Protein AF-M0GJI8-F1 (afdb_monomer_lite)

Foldseek 3Di:
DPVVVVVVLVVQLVVQLVVLVVLLVCLVVDVDVVSVVSNVCLVVVVVVVCVVVNHCPPNVVVVSSVSSSVLSSLLSVLLVVLQVLQPDDPQDPVLSVQLSVLQSQLVVLQVVLVVCVVVVPDNVSNCVSPVSSVVSNVVSCVSSNSDDPPPDPDD

Secondary structure (DSSP, 8-state):
--HHHHHHHHHHHHHHHHHHHHHHHHHHH---HHHHHHHHHHHHHHHHHHHHH---GGGHHHHHHHHHHHHHHHHHHHHHHHHHH-SSTT--HHHHHHHHHHHHHHHHHHHHHHHHHHTTS-HHHHHHHHHHHHHHHHHHHHHTTSS--------

pLDDT: mean 80.89, std 9.19, range [48.53, 91.94]

Radius of gyration: 18.05 Å; chains: 1; bounding box: 37×43×54 Å

Structure (mmCIF, N/CA/C/O backbone):
data_AF-M0GJI8-F1
#
_entry.id   AF-M0GJI8-F1
#
loop_
_atom_site.group_PDB
_atom_site.id
_atom_site.type_symbol
_atom_site.label_atom_id
_atom_site.label_alt_id
_atom_site.label_comp_id
_atom_site.label_asym_id
_atom_site.label_entity_id
_atom_site.label_seq_id
_atom_site.pdbx_PDB_ins_code
_atom_site.Cartn_x
_atom_site.Cartn_y
_atom_site.Cartn_z
_atom_site.occupancy
_atom_site.B_iso_or_equiv
_atom_site.auth_seq_id
_atom_site.auth_comp_id
_atom_site.auth_asym_id
_atom_site.auth_atom_id
_atom_site.pdbx_PDB_model_num
ATOM 1 N N . MET A 1 1 ? 7.573 -19.663 18.683 1.00 48.53 1 MET A N 1
ATOM 2 C CA . MET A 1 1 ? 6.641 -18.960 17.767 1.00 48.53 1 MET A CA 1
ATOM 3 C C . MET A 1 1 ? 5.270 -19.612 17.871 1.00 48.53 1 MET A C 1
ATOM 5 O O . MET A 1 1 ? 5.170 -20.818 17.696 1.00 48.53 1 MET A O 1
ATOM 9 N N . ASN A 1 2 ? 4.233 -18.849 18.224 1.00 52.41 2 ASN A N 1
ATOM 10 C CA . ASN A 1 2 ? 2.888 -19.381 18.457 1.00 52.41 2 ASN A CA 1
ATOM 11 C C . ASN A 1 2 ? 2.222 -19.692 17.099 1.00 52.41 2 ASN A C 1
ATOM 13 O O . ASN A 1 2 ? 1.948 -18.754 16.345 1.00 52.41 2 ASN A O 1
ATOM 17 N N . ARG A 1 3 ? 2.019 -20.976 16.749 1.00 61.38 3 ARG A N 1
ATOM 18 C CA . ARG A 1 3 ? 1.533 -21.428 15.417 1.00 61.38 3 ARG A CA 1
ATOM 19 C C . ARG A 1 3 ? 0.268 -20.693 14.961 1.00 61.38 3 ARG A C 1
ATOM 21 O O . ARG A 1 3 ? 0.151 -20.331 13.795 1.00 61.38 3 ARG A O 1
ATOM 28 N N . THR A 1 4 ? -0.629 -20.394 15.894 1.00 67.94 4 THR A N 1
ATOM 29 C CA . THR A 1 4 ? -1.883 -19.659 15.668 1.00 67.94 4 THR A CA 1
ATOM 30 C C . THR A 1 4 ? -1.668 -18.259 15.086 1.00 67.94 4 THR A C 1
ATOM 32 O O . THR A 1 4 ? -2.389 -17.845 14.183 1.00 67.94 4 THR A O 1
ATOM 35 N N . SER A 1 5 ? -0.625 -17.557 15.533 1.00 70.19 5 SER A N 1
ATOM 36 C CA . SER A 1 5 ? -0.281 -16.208 15.062 1.00 70.19 5 SER A CA 1
ATOM 37 C C . SER A 1 5 ? 0.405 -16.182 13.691 1.00 70.19 5 SER A C 1
ATOM 39 O O . SER A 1 5 ? 0.452 -15.135 13.043 1.00 70.19 5 SER A O 1
ATOM 41 N N . GLY A 1 6 ? 0.974 -17.316 13.268 1.00 71.62 6 GLY A N 1
ATOM 42 C CA . GLY A 1 6 ? 1.545 -17.485 11.932 1.00 71.62 6 GLY A CA 1
ATOM 43 C C . GLY A 1 6 ? 0.451 -17.732 10.898 1.00 71.62 6 GLY A C 1
ATOM 44 O O . GLY A 1 6 ? 0.432 -17.087 9.855 1.00 71.62 6 GLY A O 1
ATOM 45 N N . VAL A 1 7 ? -0.518 -18.590 11.233 1.00 78.31 7 VAL A N 1
ATOM 46 C CA . VAL A 1 7 ? -1.667 -18.896 10.365 1.00 78.31 7 VAL A CA 1
ATOM 47 C C . VAL A 1 7 ? -2.524 -17.653 10.108 1.00 78.31 7 VAL A C 1
ATOM 49 O O . VAL A 1 7 ? -2.914 -17.409 8.969 1.00 78.31 7 VAL A O 1
ATOM 52 N N . SER A 1 8 ? -2.770 -16.823 11.129 1.00 83.44 8 SER A N 1
ATOM 53 C CA . SER A 1 8 ? -3.526 -15.575 10.947 1.00 83.44 8 SER A CA 1
ATOM 54 C C . SER A 1 8 ? -2.809 -14.587 10.023 1.00 83.44 8 SER A C 1
ATOM 56 O O . SER A 1 8 ? -3.445 -13.957 9.190 1.00 83.44 8 SER A O 1
ATOM 58 N N . PHE A 1 9 ? -1.480 -14.487 10.126 1.00 86.38 9 PHE A N 1
ATOM 59 C CA . PHE A 1 9 ? -0.689 -13.604 9.272 1.00 86.38 9 PHE A CA 1
ATOM 60 C C . PHE A 1 9 ? -0.683 -14.063 7.813 1.00 86.38 9 PHE A C 1
ATOM 62 O O . PHE A 1 9 ? -0.904 -13.252 6.920 1.00 86.38 9 PHE A O 1
ATOM 69 N N . ALA A 1 10 ? -0.472 -15.361 7.574 1.00 87.31 10 ALA A N 1
ATOM 70 C CA . ALA A 1 10 ? -0.510 -15.926 6.228 1.00 87.31 10 ALA A CA 1
ATOM 71 C C . ALA A 1 10 ? -1.882 -15.714 5.571 1.00 87.31 10 ALA A C 1
ATOM 73 O O . ALA A 1 10 ? -1.955 -15.343 4.402 1.00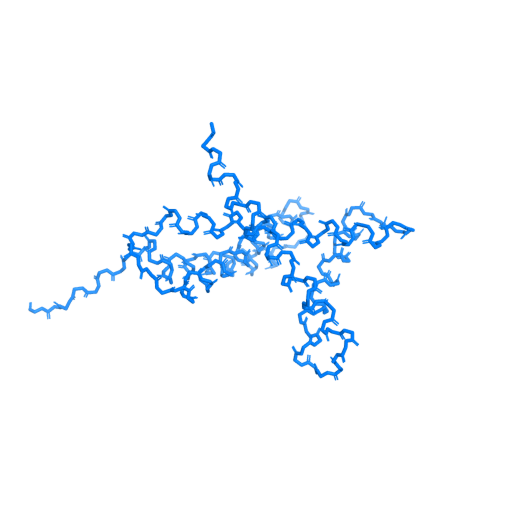 87.31 10 ALA A O 1
ATOM 74 N N . ARG A 1 11 ? -2.967 -15.879 6.340 1.00 88.56 11 ARG A N 1
ATOM 75 C CA . ARG A 1 11 ? -4.328 -15.578 5.886 1.00 88.56 11 ARG A CA 1
ATOM 76 C C . ARG A 1 11 ? -4.490 -14.104 5.516 1.00 88.56 11 ARG A C 1
ATOM 78 O O . ARG A 1 11 ? -4.992 -13.821 4.436 1.00 88.56 11 ARG A O 1
ATOM 85 N N . ASP A 1 12 ? -4.081 -13.184 6.385 1.00 86.62 12 ASP A N 1
ATOM 86 C CA . ASP A 1 12 ? -4.225 -11.745 6.140 1.00 86.62 12 ASP A CA 1
ATOM 87 C C . ASP A 1 12 ? -3.418 -11.305 4.907 1.00 86.62 12 ASP A C 1
ATOM 89 O O . ASP A 1 12 ? -3.921 -10.541 4.085 1.00 86.62 12 ASP A O 1
ATOM 93 N N . ALA A 1 13 ? -2.205 -11.843 4.731 1.00 88.88 13 ALA A N 1
ATOM 94 C CA . ALA A 1 13 ? -1.382 -11.598 3.549 1.00 88.88 13 ALA A CA 1
ATOM 95 C C . ALA A 1 13 ? -2.041 -12.144 2.276 1.00 88.88 13 ALA A C 1
ATOM 97 O O . ALA A 1 13 ? -2.146 -11.421 1.291 1.00 88.88 13 ALA A O 1
ATOM 98 N N . ALA A 1 14 ? -2.554 -13.378 2.309 1.00 90.06 14 ALA A N 1
ATOM 99 C CA . ALA A 1 14 ? -3.251 -13.980 1.173 1.00 90.06 14 ALA A CA 1
ATOM 100 C C . ALA A 1 14 ? -4.515 -13.197 0.785 1.00 90.06 14 ALA A C 1
ATOM 102 O O . ALA A 1 14 ? -4.754 -12.967 -0.398 1.00 90.06 14 ALA A O 1
ATOM 103 N N . VAL A 1 15 ? -5.303 -12.744 1.767 1.00 89.88 15 VAL A N 1
ATOM 104 C CA . VAL A 1 15 ? -6.484 -11.901 1.523 1.00 89.88 15 VAL A CA 1
ATOM 105 C C . VAL A 1 15 ? -6.073 -10.563 0.915 1.00 89.88 15 VAL A C 1
ATOM 107 O O . VAL A 1 15 ? -6.673 -10.142 -0.070 1.00 89.88 15 VAL A O 1
ATOM 110 N N . ALA A 1 16 ? -5.037 -9.911 1.448 1.00 87.75 16 ALA A N 1
ATOM 111 C CA . ALA A 1 16 ? -4.534 -8.658 0.895 1.00 87.75 16 ALA A CA 1
ATOM 112 C C . ALA A 1 16 ? -4.061 -8.835 -0.557 1.00 87.75 16 ALA A C 1
ATOM 114 O O . ALA A 1 16 ? -4.465 -8.069 -1.428 1.00 87.75 16 ALA A O 1
ATOM 115 N N . THR A 1 17 ? -3.286 -9.883 -0.849 1.00 88.56 17 THR A N 1
ATOM 116 C CA . THR A 1 17 ? -2.865 -10.211 -2.217 1.00 88.56 17 THR A CA 1
ATOM 117 C C . THR A 1 17 ? -4.057 -10.485 -3.130 1.00 88.56 17 THR A C 1
ATOM 119 O O . THR A 1 17 ? -4.083 -9.976 -4.246 1.00 88.56 17 THR A O 1
ATOM 122 N N . ALA A 1 18 ? -5.066 -11.230 -2.670 1.00 91.31 18 ALA A N 1
ATOM 123 C CA . ALA A 1 18 ? -6.269 -11.503 -3.455 1.00 91.31 18 ALA A CA 1
ATOM 124 C C . ALA A 1 18 ? -7.057 -10.223 -3.775 1.00 91.31 18 ALA A C 1
ATOM 126 O O . ALA A 1 18 ? -7.540 -10.068 -4.894 1.00 91.31 18 ALA A O 1
ATOM 127 N N . VAL A 1 19 ? -7.144 -9.279 -2.831 1.00 90.12 19 VAL A N 1
ATOM 128 C CA . VAL A 1 19 ? -7.751 -7.961 -3.071 1.00 90.12 19 VAL A CA 1
ATOM 129 C C . VAL A 1 19 ? -6.963 -7.185 -4.125 1.00 90.12 19 VAL A C 1
ATOM 131 O O . VAL A 1 19 ? -7.567 -6.651 -5.048 1.00 90.12 19 VAL A O 1
ATOM 134 N N . LEU A 1 20 ? -5.630 -7.152 -4.036 1.00 89.62 20 LEU A N 1
ATOM 135 C CA . LEU A 1 20 ? -4.783 -6.462 -5.017 1.00 89.62 20 LEU A CA 1
ATOM 136 C C . LEU A 1 20 ? -4.890 -7.089 -6.413 1.00 89.62 20 LEU A C 1
ATOM 138 O O . LEU A 1 20 ? -5.052 -6.372 -7.396 1.00 89.62 20 LEU A O 1
ATOM 142 N N . ALA A 1 21 ? -4.865 -8.420 -6.499 1.00 90.44 21 ALA A N 1
ATOM 143 C CA . ALA A 1 21 ? -5.060 -9.149 -7.750 1.00 90.44 21 ALA A CA 1
ATOM 144 C C . ALA A 1 21 ? -6.465 -8.918 -8.331 1.00 90.44 21 ALA A C 1
ATOM 146 O O . ALA A 1 21 ? -6.614 -8.737 -9.536 1.00 90.44 21 ALA A O 1
ATOM 147 N N . GLY A 1 22 ? -7.491 -8.868 -7.476 1.00 88.62 22 GLY A N 1
ATOM 148 C CA . GLY A 1 22 ? -8.856 -8.530 -7.869 1.00 88.62 22 GLY A CA 1
ATOM 149 C C . GLY A 1 22 ? -8.978 -7.099 -8.391 1.00 88.62 22 GLY A C 1
ATOM 150 O O . GLY A 1 22 ? -9.618 -6.888 -9.415 1.00 88.62 22 GLY A O 1
ATOM 151 N N . LEU A 1 23 ? -8.329 -6.126 -7.742 1.00 87.44 23 LEU A N 1
ATOM 152 C CA . LEU A 1 23 ? -8.267 -4.739 -8.218 1.00 87.44 23 LEU A CA 1
ATOM 153 C C . LEU A 1 23 ? -7.585 -4.649 -9.582 1.00 87.44 23 LEU A C 1
ATOM 155 O O . LEU A 1 23 ? -8.134 -4.019 -10.478 1.00 87.44 23 LEU A O 1
ATOM 159 N N . TYR A 1 24 ? -6.447 -5.326 -9.746 1.00 86.94 24 TYR A N 1
ATOM 160 C CA . TYR A 1 24 ? -5.753 -5.426 -11.027 1.00 86.94 24 TYR A CA 1
ATOM 161 C C . TYR A 1 24 ? -6.661 -6.033 -12.109 1.00 86.94 24 TYR A C 1
ATOM 163 O O . TYR A 1 24 ? -6.838 -5.439 -13.167 1.00 86.94 24 TYR A O 1
ATOM 171 N N . GLY A 1 25 ? -7.324 -7.159 -11.821 1.00 86.81 25 GLY A N 1
ATOM 172 C CA . GLY A 1 25 ? -8.264 -7.803 -12.744 1.00 86.81 25 GLY A CA 1
ATOM 173 C C . GLY A 1 25 ? -9.488 -6.943 -13.085 1.00 86.81 25 GLY A C 1
ATOM 174 O O . GLY A 1 25 ? -9.928 -6.922 -14.235 1.00 86.81 25 GLY A O 1
ATOM 175 N N . LEU A 1 26 ? -10.014 -6.178 -12.122 1.00 84.62 26 LEU A N 1
ATOM 176 C CA . LEU A 1 26 ? -11.119 -5.238 -12.342 1.00 84.62 26 LEU A CA 1
ATOM 177 C C . LEU A 1 26 ? -10.753 -4.149 -13.354 1.00 84.62 26 LEU A C 1
ATOM 179 O O . LEU A 1 26 ? -11.610 -3.769 -14.148 1.00 84.62 26 LEU A O 1
ATOM 183 N N . GLY A 1 27 ? -9.498 -3.690 -13.383 1.00 80.50 27 GLY A N 1
ATOM 184 C CA . GLY A 1 27 ? -9.035 -2.725 -14.383 1.00 80.50 27 GLY A CA 1
ATOM 185 C C . GLY A 1 27 ? -9.057 -3.251 -15.819 1.00 80.50 27 GLY A C 1
ATOM 186 O O . GLY A 1 27 ? -9.227 -2.458 -16.744 1.00 80.50 27 GLY A O 1
ATOM 187 N N . TYR A 1 28 ? -8.946 -4.570 -16.014 1.00 80.50 28 TYR A N 1
ATOM 188 C CA . TYR A 1 28 ? -9.105 -5.201 -17.331 1.00 80.50 28 TYR A CA 1
ATOM 189 C C . TYR A 1 28 ? -10.572 -5.408 -17.705 1.00 80.50 28 TYR A C 1
ATOM 191 O O . TYR A 1 28 ? -10.931 -5.291 -18.874 1.00 80.50 28 TYR A O 1
ATOM 199 N N . GLY A 1 29 ? -11.419 -5.721 -16.721 1.00 80.00 29 GLY A N 1
ATOM 200 C CA . GLY A 1 29 ? -12.837 -6.006 -16.947 1.00 80.00 29 GLY A CA 1
ATOM 201 C C . GLY A 1 29 ? -13.727 -4.766 -17.047 1.00 80.00 29 GLY A C 1
ATOM 202 O O . GLY A 1 29 ? -14.782 -4.827 -17.675 1.00 80.00 29 GLY A O 1
ATOM 203 N N . ILE A 1 30 ? -13.333 -3.645 -16.432 1.00 79.44 30 ILE A N 1
ATOM 204 C CA . ILE A 1 30 ? -14.166 -2.443 -16.313 1.00 79.44 30 ILE A CA 1
ATOM 205 C C . ILE A 1 30 ? -13.390 -1.216 -16.800 1.00 79.44 30 ILE A C 1
ATOM 207 O O . ILE A 1 30 ? -12.540 -0.668 -16.101 1.00 79.44 30 ILE A O 1
ATOM 211 N N . GLN A 1 31 ? -13.753 -0.712 -17.980 1.00 76.00 31 GLN A N 1
ATOM 212 C CA . GLN A 1 31 ? -13.162 0.495 -18.575 1.00 76.00 31 GLN A CA 1
ATOM 213 C C . GLN A 1 31 ? -13.769 1.801 -18.027 1.00 76.00 31 GLN A C 1
ATOM 215 O O . GLN A 1 31 ? -14.012 2.756 -18.760 1.00 76.00 31 GLN A O 1
ATOM 220 N N . PHE A 1 32 ? -14.048 1.844 -16.725 1.00 76.31 32 PHE A N 1
ATOM 221 C CA . PHE A 1 32 ? -14.549 3.034 -16.042 1.00 76.31 32 PHE A CA 1
ATOM 222 C C . PHE A 1 32 ? -13.408 3.657 -15.235 1.00 76.31 32 PHE A C 1
ATOM 224 O O . PHE A 1 32 ? -12.822 3.004 -14.371 1.00 76.31 32 PHE A O 1
ATOM 231 N N . GLN A 1 33 ? -13.088 4.921 -15.523 1.00 72.00 33 GLN A N 1
ATOM 232 C CA . GLN A 1 33 ? -11.861 5.594 -15.068 1.00 72.00 33 GLN A CA 1
ATOM 233 C C . GLN A 1 33 ? -11.567 5.478 -13.553 1.00 72.00 33 GLN A C 1
ATOM 235 O O . GLN A 1 33 ? -10.416 5.208 -13.203 1.00 72.00 33 GLN A O 1
ATOM 240 N N . PRO A 1 34 ? -12.550 5.584 -12.633 1.00 74.69 34 PRO A N 1
ATOM 241 C CA . PRO A 1 34 ? -12.310 5.378 -11.202 1.00 74.69 34 PRO A CA 1
ATOM 242 C C . PRO A 1 34 ? -11.737 4.003 -10.830 1.00 74.69 34 PRO A C 1
ATOM 244 O O . PRO A 1 34 ? -10.954 3.912 -9.889 1.00 74.69 34 PRO A O 1
ATOM 247 N N . PHE A 1 35 ? -12.085 2.940 -11.564 1.00 72.56 35 PHE A N 1
ATOM 248 C CA . PHE A 1 35 ? -11.580 1.581 -11.314 1.00 72.56 35 PHE A CA 1
ATOM 249 C C . PHE A 1 35 ? -10.280 1.271 -12.067 1.00 72.56 35 PHE A C 1
ATOM 251 O O . PHE A 1 35 ? -9.577 0.319 -11.727 1.00 72.56 35 PHE A O 1
ATOM 258 N N . GLN A 1 36 ? -9.914 2.104 -13.041 1.00 78.31 36 GLN A N 1
ATOM 259 C CA . GLN A 1 36 ? -8.630 2.004 -13.733 1.00 78.31 36 GLN A CA 1
ATOM 260 C C . GLN A 1 36 ? -7.486 2.595 -12.907 1.00 78.31 36 GLN A C 1
ATOM 262 O O . GLN A 1 36 ? -6.368 2.095 -12.982 1.00 78.31 36 GLN A O 1
ATOM 267 N N . LEU A 1 37 ? -7.765 3.604 -12.074 1.00 82.25 37 LEU A N 1
ATOM 268 C CA . LEU A 1 37 ? -6.766 4.243 -11.213 1.00 82.25 37 LEU A CA 1
ATOM 269 C C . LEU A 1 37 ? -6.023 3.248 -10.296 1.00 82.25 37 LEU A C 1
ATOM 271 O O . LEU A 1 37 ? -4.794 3.248 -10.326 1.00 82.25 37 LEU A O 1
ATOM 275 N N . PRO A 1 38 ? -6.695 2.364 -9.526 1.00 81.50 38 PRO A N 1
ATOM 276 C CA . PRO A 1 38 ? -6.002 1.368 -8.706 1.00 81.50 38 PRO A CA 1
ATOM 277 C C . PRO A 1 38 ? -5.092 0.444 -9.520 1.00 81.50 38 PRO A C 1
ATOM 279 O O . PRO A 1 38 ? -3.963 0.182 -9.118 1.00 81.50 38 PRO A O 1
ATOM 282 N N . THR A 1 39 ? -5.565 -0.015 -10.680 1.00 85.44 39 THR A N 1
ATOM 283 C CA . THR A 1 39 ? -4.804 -0.903 -11.573 1.00 85.44 39 THR A CA 1
ATOM 284 C C . THR A 1 39 ? -3.574 -0.200 -12.130 1.00 85.44 39 THR A C 1
ATOM 286 O O . THR A 1 39 ? -2.472 -0.737 -12.068 1.00 85.44 39 THR A O 1
ATOM 289 N N . TYR A 1 40 ? -3.750 1.032 -12.604 1.00 84.19 40 TYR A N 1
ATOM 290 C CA . TYR A 1 40 ? -2.668 1.870 -13.101 1.00 84.19 40 TYR A CA 1
ATOM 291 C C . TYR A 1 40 ? -1.585 2.087 -12.039 1.00 84.19 40 TYR A C 1
ATOM 293 O O . TYR A 1 40 ? -0.403 1.943 -12.332 1.00 84.19 40 TYR A O 1
ATOM 301 N N . LEU A 1 41 ? -1.970 2.358 -10.788 1.00 84.88 41 LEU A N 1
ATOM 302 C CA . LEU A 1 41 ? -1.013 2.551 -9.694 1.00 84.88 41 LEU A CA 1
ATOM 303 C C . LEU A 1 41 ? -0.207 1.287 -9.367 1.00 84.88 41 LEU A C 1
ATOM 305 O O . LEU A 1 41 ? 0.963 1.403 -9.007 1.00 84.88 41 LEU A O 1
ATOM 309 N N . LEU A 1 42 ? -0.796 0.094 -9.503 1.00 86.50 42 LEU A N 1
ATOM 310 C CA . LEU A 1 42 ? -0.070 -1.168 -9.317 1.00 86.50 42 LEU A CA 1
ATOM 311 C C . LEU A 1 42 ? 0.971 -1.390 -10.418 1.00 86.50 42 LEU A C 1
ATOM 313 O O . LEU A 1 42 ? 2.085 -1.811 -10.119 1.00 86.50 42 LEU A O 1
ATOM 317 N N . ILE A 1 43 ? 0.623 -1.074 -11.667 1.00 87.31 43 ILE A N 1
ATOM 318 C CA . ILE A 1 43 ? 1.535 -1.188 -12.813 1.00 87.31 43 ILE A CA 1
ATOM 319 C C . ILE A 1 43 ? 2.680 -0.186 -12.664 1.00 87.31 43 ILE A C 1
ATOM 321 O O . ILE A 1 43 ? 3.835 -0.585 -12.597 1.00 87.31 43 ILE A O 1
ATOM 325 N N . VAL A 1 44 ? 2.365 1.099 -12.478 1.00 87.19 44 VAL A N 1
ATOM 326 C CA . VAL A 1 44 ? 3.376 2.155 -12.301 1.00 87.19 44 VAL A CA 1
ATOM 327 C C . VAL A 1 44 ? 4.282 1.881 -11.100 1.00 87.19 44 VAL A C 1
ATOM 329 O O . VAL A 1 44 ? 5.483 2.147 -11.146 1.00 87.19 44 VAL A O 1
ATOM 332 N N . GLY A 1 45 ? 3.726 1.338 -10.015 1.00 83.56 45 GLY A N 1
ATOM 333 C CA . GLY A 1 45 ? 4.504 0.944 -8.846 1.00 83.56 45 GLY A CA 1
ATOM 334 C C . GLY A 1 45 ? 5.520 -0.158 -9.150 1.00 83.56 45 GLY A C 1
ATOM 335 O O . GLY A 1 45 ? 6.628 -0.121 -8.616 1.00 83.56 45 GLY A O 1
ATOM 336 N N . PHE A 1 46 ? 5.170 -1.114 -10.011 1.00 86.06 46 PHE A N 1
ATOM 337 C CA . PHE A 1 46 ? 6.089 -2.153 -10.466 1.00 86.06 46 PHE A CA 1
ATOM 338 C C . PHE A 1 46 ? 7.108 -1.626 -11.483 1.00 86.06 46 PHE A C 1
ATOM 340 O O . PHE A 1 46 ? 8.296 -1.909 -11.339 1.00 86.06 46 PHE A O 1
ATOM 347 N N . ASP A 1 47 ? 6.690 -0.785 -12.430 1.00 85.62 47 ASP A N 1
ATOM 348 C CA . ASP A 1 47 ? 7.584 -0.172 -13.420 1.00 85.62 47 ASP A CA 1
ATOM 349 C C . ASP A 1 47 ? 8.697 0.639 -12.735 1.00 85.62 47 ASP A C 1
ATOM 351 O O . ASP A 1 47 ? 9.861 0.588 -13.130 1.00 85.62 47 ASP A O 1
ATOM 355 N N . ALA A 1 48 ? 8.377 1.338 -11.6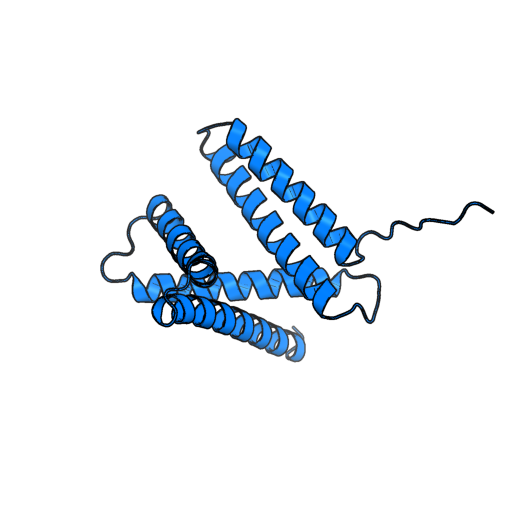40 1.00 79.38 48 ALA A N 1
ATOM 356 C CA . ALA A 1 48 ? 9.375 2.034 -10.831 1.00 79.38 48 ALA A CA 1
ATOM 357 C C . ALA A 1 48 ? 10.431 1.079 -10.234 1.00 79.38 48 ALA A C 1
ATOM 359 O O . ALA A 1 48 ? 11.604 1.445 -10.126 1.00 79.38 48 ALA A O 1
ATOM 360 N N . LEU A 1 49 ? 10.045 -0.151 -9.869 1.00 80.69 49 LEU A N 1
ATOM 361 C CA . LEU A 1 49 ? 10.988 -1.182 -9.428 1.00 80.69 49 LEU A CA 1
ATOM 362 C C . LEU A 1 49 ? 11.828 -1.705 -10.594 1.00 80.69 49 LEU A C 1
ATOM 364 O O . LEU A 1 49 ? 13.022 -1.914 -10.413 1.00 80.69 49 LEU A O 1
ATOM 368 N N . GLU A 1 50 ? 11.257 -1.880 -11.784 1.00 84.75 50 GLU A N 1
ATOM 369 C CA . GLU A 1 50 ? 12.034 -2.262 -12.970 1.00 84.75 50 GLU A CA 1
ATOM 370 C C . GLU A 1 50 ? 13.063 -1.200 -13.359 1.00 84.75 50 GLU A C 1
ATOM 372 O O . GLU A 1 50 ? 14.185 -1.535 -13.734 1.00 84.75 50 GLU A O 1
ATOM 377 N N . VAL A 1 51 ? 12.726 0.083 -13.217 1.00 80.44 51 VAL A N 1
ATOM 378 C CA . VAL A 1 51 ? 13.683 1.178 -13.422 1.00 80.44 51 VAL A CA 1
ATOM 379 C C . VAL A 1 51 ? 14.828 1.104 -12.405 1.00 80.44 51 VAL A C 1
ATOM 381 O O . VAL A 1 51 ? 15.983 1.315 -12.768 1.00 80.44 51 VAL A O 1
ATOM 384 N N . ALA A 1 52 ? 14.531 0.783 -11.143 1.00 76.06 52 ALA A N 1
ATOM 385 C CA . ALA A 1 52 ? 15.529 0.739 -10.075 1.00 76.06 52 ALA A CA 1
ATOM 386 C C . ALA A 1 52 ? 16.398 -0.534 -10.080 1.00 76.06 52 ALA A C 1
ATOM 388 O O . ALA A 1 52 ? 17.586 -0.469 -9.771 1.00 76.06 52 ALA A O 1
ATOM 389 N N . PHE A 1 53 ? 15.816 -1.690 -10.403 1.00 79.81 53 PHE A N 1
ATOM 390 C CA . PHE A 1 53 ? 16.454 -3.008 -10.283 1.00 79.81 53 PHE A CA 1
ATOM 391 C C . PHE A 1 53 ? 16.773 -3.669 -11.631 1.00 79.81 53 PHE A C 1
ATOM 393 O O . PHE A 1 53 ? 17.370 -4.746 -11.662 1.00 79.81 53 PHE A O 1
ATOM 400 N N . GLY A 1 54 ? 16.411 -3.025 -12.740 1.00 78.75 54 GLY A N 1
ATOM 401 C CA . GLY A 1 54 ? 16.554 -3.556 -14.088 1.00 78.75 54 GLY A CA 1
ATOM 402 C C . GLY A 1 54 ? 15.307 -4.296 -14.574 1.00 78.75 54 GLY A C 1
ATOM 403 O O . GLY A 1 54 ? 14.490 -4.793 -13.794 1.00 78.75 54 GLY A O 1
ATOM 404 N N . SER A 1 55 ? 15.178 -4.380 -15.900 1.00 84.56 55 SER A N 1
ATOM 405 C CA . SER A 1 55 ? 13.979 -4.909 -16.552 1.00 84.56 55 SER A CA 1
ATOM 406 C C . SER A 1 55 ? 13.671 -6.363 -16.168 1.00 84.56 55 SER A C 1
ATOM 408 O O . SER A 1 55 ? 14.548 -7.227 -16.043 1.00 84.56 55 SER A O 1
ATOM 410 N N . ALA A 1 56 ? 12.379 -6.636 -16.015 1.00 81.50 56 ALA A N 1
ATOM 411 C CA . ALA A 1 56 ? 11.793 -7.950 -15.843 1.00 81.50 56 ALA A CA 1
ATOM 412 C C . ALA A 1 56 ? 11.873 -8.816 -17.104 1.00 81.50 56 ALA A C 1
ATOM 414 O O . ALA A 1 56 ? 11.978 -10.043 -16.987 1.00 81.50 56 ALA A O 1
ATOM 415 N N . GLY A 1 57 ? 11.883 -8.196 -18.288 1.00 86.44 57 GLY A N 1
ATOM 416 C CA . GLY A 1 57 ? 11.946 -8.878 -19.578 1.00 86.44 57 GLY A CA 1
ATOM 417 C C . GLY A 1 57 ? 10.902 -9.992 -19.700 1.00 86.44 57 GLY A C 1
ATOM 418 O O . GLY A 1 57 ? 9.741 -9.821 -19.338 1.00 86.44 57 GLY A O 1
ATOM 419 N N . ALA A 1 58 ? 11.335 -11.176 -20.144 1.00 86.00 58 ALA A N 1
ATOM 420 C CA . ALA A 1 58 ? 10.472 -12.354 -20.298 1.00 86.00 58 ALA A CA 1
ATOM 421 C C . ALA A 1 58 ? 9.864 -12.881 -18.978 1.00 86.00 58 ALA A C 1
ATOM 423 O O . ALA A 1 58 ? 8.988 -13.739 -19.006 1.00 86.00 58 ALA A O 1
ATOM 424 N N . GLY A 1 59 ? 10.330 -12.398 -17.821 1.00 87.81 59 GLY A N 1
ATOM 425 C CA . GLY A 1 59 ? 9.820 -12.767 -16.501 1.00 87.81 59 GLY A CA 1
ATOM 426 C C . GLY A 1 59 ? 8.829 -11.767 -15.903 1.00 87.81 59 GLY A C 1
ATOM 427 O O . GLY A 1 59 ? 8.594 -11.849 -14.697 1.00 87.81 59 GLY A O 1
ATOM 428 N N . TYR A 1 60 ? 8.301 -10.821 -16.691 1.00 86.88 60 TYR A N 1
ATOM 429 C CA . TYR A 1 60 ? 7.404 -9.759 -16.2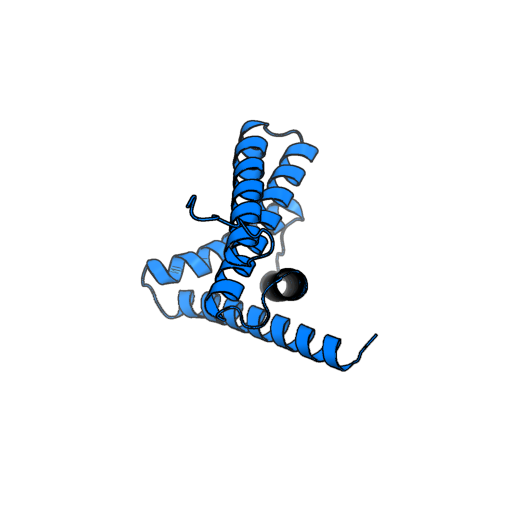15 1.00 86.88 60 TYR A CA 1
ATOM 430 C C . TYR A 1 60 ? 6.255 -10.302 -15.364 1.00 86.88 60 TYR A C 1
ATOM 432 O O . TYR A 1 60 ? 6.171 -9.962 -14.188 1.00 86.88 60 TYR A O 1
ATOM 440 N N . ASP A 1 61 ? 5.456 -11.228 -15.897 1.00 89.69 61 ASP A N 1
ATOM 441 C CA . ASP A 1 61 ? 4.260 -11.737 -15.212 1.00 89.69 61 ASP A CA 1
ATOM 442 C C . ASP A 1 61 ? 4.582 -12.370 -13.854 1.00 89.69 61 ASP A C 1
ATOM 444 O O . ASP A 1 61 ? 3.905 -12.123 -12.854 1.00 89.69 61 ASP A O 1
ATOM 448 N N . LEU A 1 62 ? 5.661 -13.157 -13.791 1.00 91.94 62 LEU A N 1
ATOM 449 C CA . LEU A 1 62 ? 6.088 -13.811 -12.558 1.00 91.94 62 LEU A CA 1
ATOM 450 C C . LEU A 1 62 ? 6.574 -12.792 -11.519 1.00 91.94 62 LEU A C 1
ATOM 452 O O . LEU A 1 62 ? 6.238 -12.901 -10.338 1.00 91.94 62 LEU A O 1
ATOM 456 N N . ARG A 1 63 ? 7.363 -11.798 -11.942 1.00 90.25 63 ARG A N 1
ATOM 457 C CA . ARG A 1 63 ? 7.883 -10.753 -11.047 1.00 90.25 63 ARG A CA 1
ATOM 458 C C . ARG A 1 63 ? 6.775 -9.802 -10.595 1.00 90.25 63 ARG A C 1
ATOM 460 O O . ARG A 1 63 ? 6.761 -9.418 -9.428 1.00 90.25 63 ARG A O 1
ATOM 467 N N . PHE A 1 64 ? 5.822 -9.496 -11.467 1.00 89.69 64 PHE A N 1
ATOM 468 C CA . PHE A 1 64 ? 4.643 -8.704 -11.142 1.00 89.69 64 PHE A CA 1
ATOM 469 C C . PHE A 1 64 ? 3.747 -9.432 -10.131 1.00 89.69 64 PHE A C 1
ATOM 471 O O . PHE A 1 64 ? 3.350 -8.860 -9.116 1.00 89.69 64 PHE A O 1
ATOM 478 N N . ALA A 1 65 ? 3.506 -10.733 -10.319 1.00 91.00 65 ALA A N 1
ATOM 479 C CA . ALA A 1 65 ? 2.788 -11.544 -9.337 1.00 91.00 65 ALA A CA 1
ATOM 480 C C . ALA A 1 65 ? 3.513 -11.574 -7.978 1.00 91.00 65 ALA A C 1
ATOM 482 O O . ALA A 1 65 ? 2.885 -11.397 -6.931 1.00 91.00 65 ALA A O 1
ATOM 483 N N . ALA A 1 66 ? 4.842 -11.731 -7.979 1.00 91.56 66 ALA A N 1
ATOM 484 C CA . ALA A 1 66 ? 5.649 -11.666 -6.761 1.00 91.56 66 ALA A CA 1
ATOM 485 C C . ALA A 1 66 ? 5.571 -10.287 -6.081 1.00 91.56 66 ALA A C 1
ATOM 487 O O . ALA A 1 66 ? 5.508 -10.213 -4.853 1.00 91.56 66 ALA A O 1
ATOM 488 N N . TYR A 1 67 ? 5.510 -9.204 -6.857 1.00 88.94 67 TYR A N 1
ATOM 489 C CA . TYR A 1 67 ? 5.291 -7.849 -6.357 1.00 88.94 67 TYR A CA 1
ATOM 490 C C . TYR A 1 67 ? 3.941 -7.709 -5.634 1.00 88.94 67 TYR A C 1
ATOM 492 O O . TYR A 1 67 ? 3.907 -7.217 -4.503 1.00 88.94 67 TYR A O 1
ATOM 500 N N . LEU A 1 68 ? 2.846 -8.222 -6.206 1.00 90.94 68 LEU A N 1
ATOM 501 C CA . LEU A 1 68 ? 1.528 -8.218 -5.551 1.00 90.94 68 LEU A CA 1
ATOM 502 C C . LEU A 1 68 ? 1.520 -9.036 -4.249 1.00 90.94 68 LEU A C 1
ATOM 504 O O . LEU A 1 68 ? 0.909 -8.634 -3.253 1.00 90.94 68 LEU A O 1
ATOM 508 N N . VAL A 1 69 ? 2.220 -10.174 -4.227 1.00 91.81 69 VAL A N 1
ATOM 509 C CA . VAL A 1 69 ? 2.416 -10.970 -3.005 1.00 91.81 69 VAL A CA 1
ATOM 510 C C . VAL A 1 69 ? 3.196 -10.167 -1.964 1.00 91.81 69 VAL A C 1
ATOM 512 O O . VAL A 1 69 ? 2.769 -10.078 -0.813 1.00 91.81 69 VAL A O 1
ATOM 515 N N . GLY A 1 70 ? 4.298 -9.529 -2.365 1.00 88.19 70 GLY A N 1
ATOM 516 C CA . GLY A 1 70 ? 5.109 -8.674 -1.500 1.00 88.19 70 GLY A CA 1
ATOM 517 C C . GLY A 1 70 ? 4.294 -7.545 -0.867 1.00 88.19 70 GLY A C 1
ATOM 518 O O . GLY A 1 70 ? 4.334 -7.366 0.351 1.00 88.19 70 GLY A O 1
ATOM 519 N N . LEU A 1 71 ? 3.476 -6.845 -1.659 1.00 86.00 71 LEU A N 1
ATOM 520 C CA . LEU A 1 71 ? 2.555 -5.823 -1.157 1.00 86.00 71 LEU A CA 1
ATOM 521 C C . LEU A 1 71 ? 1.545 -6.385 -0.150 1.00 86.00 71 LEU A C 1
ATOM 523 O O . LEU A 1 71 ? 1.311 -5.766 0.888 1.00 86.00 71 LEU A O 1
ATOM 527 N N . GLY A 1 72 ? 0.976 -7.565 -0.413 1.00 86.69 72 GLY A N 1
ATOM 528 C CA . GLY A 1 72 ? 0.057 -8.227 0.517 1.00 86.69 72 GLY A CA 1
ATOM 529 C C . GLY A 1 72 ? 0.713 -8.562 1.860 1.00 86.69 72 GLY A C 1
ATOM 530 O O . GLY A 1 72 ? 0.135 -8.313 2.919 1.00 86.69 72 GLY A O 1
ATOM 531 N N . VAL A 1 73 ? 1.959 -9.043 1.834 1.00 89.06 73 VAL A N 1
ATOM 532 C CA . VAL A 1 73 ? 2.761 -9.309 3.040 1.00 89.06 73 VAL A CA 1
ATOM 533 C C . VAL A 1 73 ? 3.040 -8.020 3.818 1.00 89.06 73 VAL A C 1
ATOM 535 O O . VAL A 1 73 ? 2.874 -7.996 5.041 1.00 89.06 73 VAL A O 1
ATOM 538 N N . VAL A 1 74 ? 3.413 -6.934 3.131 1.00 84.50 74 VAL A N 1
ATOM 539 C CA . VAL A 1 74 ? 3.632 -5.617 3.754 1.00 84.50 74 VAL A CA 1
ATOM 540 C C . VAL A 1 74 ? 2.343 -5.106 4.400 1.00 84.50 74 VAL A C 1
ATOM 542 O O . VAL A 1 74 ? 2.355 -4.712 5.568 1.00 84.50 74 VAL A O 1
ATOM 545 N N . ALA A 1 75 ? 1.217 -5.173 3.688 1.00 80.94 75 ALA A N 1
ATOM 546 C CA . ALA A 1 75 ? -0.084 -4.746 4.191 1.00 80.94 75 ALA A CA 1
ATOM 547 C C . ALA A 1 75 ? -0.507 -5.535 5.442 1.00 80.94 75 ALA A C 1
ATOM 549 O O . ALA A 1 75 ? -0.948 -4.942 6.433 1.00 80.94 75 ALA A O 1
ATOM 550 N N . ALA A 1 76 ? -0.317 -6.858 5.442 1.00 84.94 76 ALA A N 1
ATOM 551 C CA . ALA A 1 76 ? -0.576 -7.704 6.604 1.00 84.94 76 ALA A CA 1
ATOM 552 C C . ALA A 1 76 ? 0.340 -7.353 7.789 1.00 84.94 76 ALA A C 1
ATOM 554 O O . ALA A 1 76 ? -0.115 -7.285 8.933 1.00 84.94 76 ALA A O 1
ATOM 555 N N . GLY A 1 77 ? 1.621 -7.078 7.522 1.00 83.94 77 GLY A N 1
ATOM 556 C CA . GLY A 1 77 ? 2.600 -6.664 8.529 1.00 83.94 77 GLY A CA 1
ATOM 557 C C . GLY A 1 77 ? 2.202 -5.365 9.217 1.00 83.94 77 GLY A C 1
ATOM 558 O O . GLY A 1 77 ? 2.100 -5.318 10.445 1.00 83.94 77 GLY A O 1
ATOM 559 N N . VAL A 1 78 ? 1.899 -4.331 8.432 1.00 79.31 78 VAL A N 1
ATOM 560 C CA . VAL A 1 78 ? 1.472 -3.028 8.957 1.00 79.31 78 VAL A CA 1
ATOM 561 C C . VAL A 1 78 ? 0.162 -3.157 9.733 1.00 79.31 78 VAL A C 1
ATOM 563 O O . VAL A 1 78 ? 0.070 -2.677 10.863 1.00 79.31 78 VAL A O 1
ATOM 566 N N . SER A 1 79 ? -0.820 -3.884 9.194 1.00 79.62 79 SER A N 1
ATOM 567 C CA . SER A 1 79 ? -2.114 -4.099 9.857 1.00 79.62 79 SER A CA 1
ATOM 568 C C . SER A 1 79 ? -1.963 -4.805 11.205 1.00 79.62 79 SER A C 1
ATOM 570 O O . SER A 1 79 ? -2.619 -4.446 12.187 1.00 79.62 79 SER A O 1
ATOM 572 N N . ARG A 1 80 ? -1.057 -5.786 11.289 1.00 83.25 80 ARG A N 1
ATOM 573 C CA . ARG A 1 80 ? -0.724 -6.475 12.539 1.00 83.25 80 ARG A CA 1
ATOM 574 C C . ARG A 1 80 ? -0.102 -5.525 13.560 1.00 83.25 80 ARG A C 1
ATOM 576 O O . ARG A 1 80 ? -0.468 -5.590 14.733 1.00 83.25 80 ARG A O 1
ATOM 583 N N . VAL A 1 81 ? 0.808 -4.646 13.136 1.00 81.50 81 VAL A N 1
ATOM 584 C CA . VAL A 1 81 ? 1.436 -3.648 14.019 1.00 81.50 81 VAL A CA 1
ATOM 585 C C . VAL A 1 81 ? 0.404 -2.647 14.535 1.00 81.50 81 VAL A C 1
ATOM 587 O O . VAL A 1 81 ? 0.357 -2.403 15.740 1.00 81.50 81 VAL A O 1
ATOM 590 N N . VAL A 1 82 ? -0.454 -2.113 13.660 1.00 80.44 82 VAL A N 1
ATOM 591 C CA . VAL A 1 82 ? -1.523 -1.176 14.041 1.00 80.44 82 VAL A CA 1
ATOM 592 C C . VAL A 1 82 ? -2.476 -1.830 15.041 1.00 80.44 82 VAL A C 1
ATOM 594 O O . VAL A 1 82 ? -2.742 -1.265 16.100 1.00 80.44 82 VAL A O 1
ATOM 597 N N . ARG A 1 83 ? -2.928 -3.062 14.766 1.00 78.56 83 ARG A N 1
ATOM 598 C CA . ARG A 1 83 ? -3.820 -3.805 15.669 1.00 78.56 83 ARG A CA 1
ATOM 599 C C . ARG A 1 83 ? -3.164 -4.114 17.015 1.00 78.56 83 ARG A C 1
ATOM 601 O O . ARG A 1 83 ? -3.824 -4.009 18.039 1.00 78.56 83 ARG A O 1
ATOM 608 N N . GLY A 1 84 ? -1.883 -4.484 17.016 1.00 79.31 84 GLY A N 1
ATOM 609 C CA . GLY A 1 84 ? -1.144 -4.820 18.234 1.00 79.31 84 GLY A CA 1
ATOM 610 C C . GLY A 1 84 ? -0.812 -3.617 19.120 1.00 79.31 84 GLY A C 1
ATOM 611 O O . GLY A 1 84 ? -0.654 -3.785 20.324 1.00 79.31 84 GLY A O 1
ATOM 612 N N . LYS A 1 85 ? -0.706 -2.412 18.546 1.00 80.62 85 LYS A N 1
ATOM 613 C CA . LYS A 1 85 ? -0.409 -1.174 19.288 1.00 80.62 85 LYS A CA 1
ATOM 614 C C . LYS A 1 85 ? -1.643 -0.353 19.668 1.00 80.62 85 LYS A C 1
ATOM 616 O O . LYS A 1 85 ? -1.513 0.620 20.410 1.00 80.62 85 LYS A O 1
ATOM 621 N N . SER A 1 86 ? -2.815 -0.721 19.163 1.00 77.88 86 SER A N 1
ATOM 622 C CA . SER A 1 86 ? -4.080 -0.086 19.520 1.00 77.88 86 SER A CA 1
ATOM 623 C C . SER A 1 86 ? -4.367 -0.223 21.019 1.00 77.88 86 SER A C 1
ATOM 625 O O . SER A 1 86 ? -4.315 -1.324 21.568 1.00 77.88 86 SER A O 1
ATOM 627 N N . LYS A 1 87 ? -4.719 0.889 21.673 1.00 72.75 87 LYS A N 1
ATOM 628 C CA . LYS A 1 87 ? -5.035 0.920 23.112 1.00 72.75 87 LYS A CA 1
ATOM 629 C C . LYS A 1 87 ? -6.478 0.530 23.429 1.00 72.75 87 LYS A C 1
ATOM 631 O O . LYS A 1 87 ? -6.777 0.208 24.576 1.00 72.75 87 LYS A O 1
ATOM 636 N N . THR A 1 88 ? -7.367 0.543 22.436 1.00 70.94 88 THR A N 1
ATOM 637 C CA . THR A 1 88 ? -8.781 0.201 22.622 1.00 70.94 88 THR A CA 1
ATOM 638 C C . THR A 1 88 ? -9.070 -1.195 22.076 1.00 70.94 88 THR A C 1
ATOM 640 O O . THR A 1 88 ? -8.938 -1.462 20.878 1.00 70.94 88 THR A O 1
ATOM 643 N N . ALA A 1 89 ? -9.499 -2.095 22.961 1.00 62.66 89 ALA A N 1
ATOM 644 C CA . ALA A 1 89 ? -10.089 -3.366 22.568 1.00 62.66 89 ALA A CA 1
ATOM 645 C C . ALA A 1 89 ? -11.488 -3.093 21.986 1.00 62.66 89 ALA A C 1
ATOM 647 O O . ALA A 1 89 ? -12.349 -2.564 22.680 1.00 62.66 89 ALA A O 1
ATOM 648 N N . GLY A 1 90 ? -11.704 -3.411 20.705 1.00 66.94 90 GLY A N 1
ATOM 649 C CA . GLY A 1 90 ? -13.006 -3.233 20.042 1.00 66.94 90 GLY A CA 1
ATOM 650 C C . GLY A 1 90 ? -13.130 -2.029 19.101 1.00 66.94 90 GLY A C 1
ATOM 651 O O . GLY A 1 90 ? -14.246 -1.606 18.807 1.00 66.94 90 GLY A O 1
ATOM 652 N N . LEU A 1 91 ? -12.022 -1.472 18.597 1.00 74.81 91 LEU A N 1
ATOM 653 C CA . LEU A 1 91 ? -12.088 -0.499 17.500 1.00 74.81 91 LEU A CA 1
ATOM 654 C C . LEU A 1 91 ? -12.884 -1.040 16.311 1.00 74.81 91 LEU A C 1
ATOM 656 O O . LEU A 1 91 ? -12.711 -2.188 15.897 1.00 74.81 91 LEU A O 1
ATOM 660 N N . ALA A 1 92 ? -13.716 -0.172 15.733 1.00 83.00 92 ALA A N 1
ATOM 661 C CA . ALA A 1 92 ? -14.480 -0.498 14.540 1.00 83.00 92 ALA A CA 1
ATOM 662 C C . ALA A 1 92 ? -13.546 -0.980 13.417 1.00 83.00 92 ALA A C 1
ATOM 664 O O . ALA A 1 92 ? -12.501 -0.378 13.158 1.00 83.00 92 ALA A O 1
ATOM 665 N N . TRP A 1 93 ? -13.945 -2.051 12.729 1.00 81.06 93 TRP A N 1
ATOM 666 C CA . TRP A 1 93 ? -13.132 -2.715 11.704 1.00 81.06 93 TRP A CA 1
ATOM 667 C C . TRP A 1 93 ? -12.659 -1.753 10.599 1.00 81.06 93 TRP A C 1
ATOM 669 O O . TRP A 1 93 ? -11.509 -1.827 10.169 1.00 81.06 93 TRP A O 1
ATOM 679 N N . TRP A 1 94 ? -13.506 -0.797 10.199 1.00 81.69 94 TRP A N 1
ATOM 680 C CA . TRP A 1 94 ? -13.174 0.201 9.183 1.00 81.69 94 TRP A CA 1
ATOM 681 C C . TRP A 1 94 ? -12.091 1.177 9.661 1.00 81.69 94 TRP A C 1
ATOM 683 O O . TRP A 1 94 ? -11.232 1.553 8.871 1.00 81.69 94 TRP A O 1
ATOM 693 N N . ARG A 1 95 ? -12.062 1.539 10.955 1.00 84.25 95 ARG A N 1
ATOM 694 C CA . ARG A 1 95 ? -11.014 2.410 11.522 1.00 84.25 95 ARG A CA 1
ATOM 695 C C . ARG A 1 95 ? -9.663 1.722 11.499 1.00 84.25 95 ARG A C 1
ATOM 697 O O . ARG A 1 95 ? -8.671 2.349 11.150 1.00 84.25 95 ARG A O 1
ATOM 704 N N . VAL A 1 96 ? -9.631 0.431 11.827 1.00 81.00 96 VAL A N 1
ATOM 705 C CA . VAL A 1 96 ? -8.409 -0.377 11.723 1.00 81.00 96 VAL A CA 1
ATOM 706 C C . VAL A 1 96 ? -7.950 -0.452 10.267 1.00 81.00 96 VAL A C 1
ATOM 708 O O . VAL A 1 96 ? -6.761 -0.287 10.007 1.00 81.00 96 VAL A O 1
ATOM 71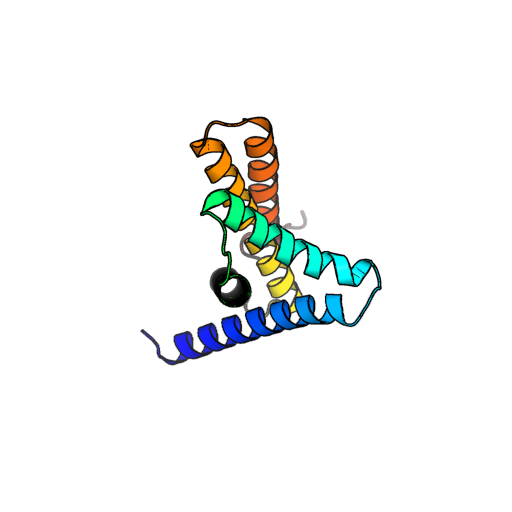1 N N . GLY A 1 97 ? -8.879 -0.631 9.323 1.00 81.94 97 GLY A N 1
ATOM 712 C CA . GLY A 1 97 ? -8.591 -0.604 7.887 1.00 81.94 97 GLY A CA 1
ATOM 713 C C . GLY A 1 97 ? -7.985 0.725 7.429 1.00 81.94 97 GLY A C 1
ATOM 714 O O . GLY A 1 97 ? -6.897 0.733 6.861 1.00 81.94 97 GLY A O 1
ATOM 715 N N . VAL A 1 98 ? -8.634 1.850 7.744 1.00 86.62 98 VAL A N 1
ATOM 716 C CA . VAL A 1 98 ? -8.158 3.201 7.396 1.00 86.62 98 VAL A CA 1
ATOM 717 C C . VAL A 1 98 ? -6.807 3.497 8.045 1.00 86.62 98 VAL A C 1
ATOM 719 O O . VAL A 1 98 ? -5.888 3.929 7.357 1.00 86.62 98 VAL A O 1
ATOM 722 N N . ALA A 1 99 ? -6.643 3.215 9.340 1.00 85.44 99 ALA A N 1
ATOM 723 C CA . ALA A 1 99 ? -5.369 3.404 10.032 1.00 85.44 99 ALA A CA 1
ATOM 724 C C . ALA A 1 99 ? -4.246 2.567 9.402 1.00 85.44 99 ALA A C 1
ATOM 726 O O . ALA A 1 99 ? -3.135 3.056 9.223 1.00 85.44 99 ALA A O 1
ATOM 727 N N . SER A 1 100 ? -4.539 1.323 9.017 1.00 80.56 100 SER A N 1
ATOM 728 C CA . SER A 1 100 ? -3.563 0.447 8.364 1.00 80.56 100 SER A CA 1
ATOM 729 C C . SER A 1 100 ? -3.205 0.946 6.965 1.00 80.56 100 SER A C 1
ATOM 731 O O . SER A 1 100 ? -2.027 0.976 6.627 1.00 80.56 100 SER A O 1
ATOM 733 N N . ALA A 1 101 ? -4.182 1.408 6.179 1.00 84.38 101 ALA A N 1
ATOM 734 C CA . ALA A 1 101 ? -3.942 1.995 4.863 1.00 84.38 101 ALA A CA 1
ATOM 735 C C . ALA A 1 101 ? -3.077 3.262 4.957 1.00 84.38 101 ALA A C 1
ATOM 737 O O . ALA A 1 101 ? -2.058 3.363 4.277 1.00 84.38 101 ALA A O 1
ATOM 738 N N . LEU A 1 102 ? -3.423 4.186 5.860 1.00 86.50 102 LEU A N 1
ATOM 739 C CA . LEU A 1 102 ? -2.636 5.394 6.126 1.00 86.50 102 LEU A CA 1
ATOM 740 C C . LEU A 1 102 ? -1.209 5.049 6.565 1.00 86.50 102 LEU A C 1
ATOM 742 O O . LEU A 1 102 ? -0.257 5.672 6.103 1.00 86.50 102 LEU A O 1
ATOM 746 N N . ALA A 1 103 ? -1.045 4.026 7.407 1.00 83.94 103 ALA A N 1
ATOM 747 C CA . ALA A 1 103 ? 0.270 3.582 7.844 1.00 83.94 103 ALA A CA 1
ATOM 748 C C . ALA A 1 103 ? 1.095 2.974 6.700 1.00 83.94 103 ALA A C 1
ATOM 750 O O . ALA A 1 103 ? 2.275 3.288 6.587 1.00 83.94 103 ALA A O 1
ATOM 751 N N . VAL A 1 104 ? 0.494 2.150 5.833 1.00 81.44 104 VAL A N 1
ATOM 752 C CA . VAL A 1 104 ? 1.178 1.582 4.658 1.00 81.44 104 VAL A CA 1
ATOM 753 C C . VAL A 1 104 ? 1.654 2.700 3.733 1.00 81.44 104 VAL A C 1
ATOM 755 O O . VAL A 1 104 ? 2.835 2.743 3.396 1.00 81.44 104 VAL A O 1
ATOM 758 N N . VAL A 1 105 ? 0.769 3.635 3.372 1.00 86.75 105 VAL A N 1
ATOM 759 C CA . VAL A 1 105 ? 1.124 4.763 2.495 1.00 86.75 105 VAL A CA 1
ATOM 760 C C . VAL A 1 105 ? 2.186 5.643 3.156 1.00 86.75 105 VAL A C 1
ATOM 762 O O . VAL A 1 105 ? 3.155 6.026 2.505 1.00 86.75 105 VAL A O 1
ATOM 765 N N . GLY A 1 106 ? 2.061 5.900 4.460 1.00 83.44 106 GLY A N 1
ATOM 766 C CA . GLY A 1 106 ? 3.047 6.656 5.225 1.00 83.44 106 GLY A CA 1
ATOM 767 C C . GLY A 1 106 ? 4.437 6.014 5.212 1.00 83.44 106 GLY A C 1
ATOM 768 O O . GLY A 1 106 ? 5.421 6.691 4.919 1.00 83.44 106 GLY A O 1
ATOM 769 N N . VAL A 1 107 ? 4.527 4.700 5.455 1.00 83.62 107 VAL A N 1
ATOM 770 C CA . VAL A 1 107 ? 5.793 3.945 5.401 1.00 83.62 107 VAL A CA 1
ATOM 771 C C . VAL A 1 107 ? 6.390 3.965 3.996 1.00 83.62 107 VAL A C 1
ATOM 773 O O . VAL A 1 107 ? 7.575 4.252 3.856 1.00 83.62 107 VAL A O 1
ATOM 776 N N . ILE A 1 108 ? 5.592 3.697 2.958 1.00 82.69 108 ILE A N 1
ATOM 777 C CA . ILE A 1 108 ? 6.071 3.714 1.567 1.00 82.69 108 ILE A CA 1
ATOM 778 C C . ILE A 1 108 ? 6.605 5.104 1.204 1.00 82.69 108 ILE A C 1
ATOM 780 O O . ILE A 1 108 ? 7.688 5.212 0.633 1.00 82.69 108 ILE A O 1
ATOM 784 N N . SER A 1 109 ? 5.897 6.166 1.597 1.00 83.06 109 SER A N 1
ATOM 785 C CA . SER A 1 109 ? 6.315 7.551 1.363 1.00 83.06 109 SER A CA 1
ATOM 786 C C . SER A 1 109 ? 7.651 7.875 2.044 1.00 83.06 109 SER A C 1
ATOM 788 O O . SER A 1 109 ? 8.513 8.507 1.438 1.00 83.06 109 SER A O 1
ATOM 790 N N . LEU A 1 110 ? 7.871 7.391 3.274 1.00 83.88 110 LEU A N 1
ATOM 791 C CA . LEU A 1 110 ? 9.153 7.543 3.971 1.00 83.88 110 LEU A CA 1
ATOM 792 C C . LEU A 1 110 ? 10.285 6.734 3.331 1.00 83.88 110 LEU A C 1
ATOM 794 O O . LEU A 1 110 ? 11.403 7.234 3.232 1.00 83.88 110 LEU A O 1
ATOM 798 N N . LEU A 1 111 ? 10.016 5.499 2.900 1.00 82.06 111 LEU A N 1
ATOM 799 C CA . LEU A 1 111 ? 11.007 4.669 2.212 1.00 82.06 111 LEU A CA 1
ATOM 800 C C . LEU A 1 111 ? 11.424 5.298 0.882 1.00 82.06 111 LEU A C 1
ATOM 802 O O . LEU A 1 111 ? 12.611 5.321 0.568 1.00 82.06 111 LEU A O 1
ATOM 806 N N . PHE A 1 112 ? 10.470 5.861 0.138 1.00 81.25 112 PHE A N 1
ATOM 807 C CA . PHE A 1 112 ? 10.757 6.628 -1.069 1.00 81.25 112 PHE A CA 1
ATOM 808 C C . PHE A 1 112 ? 11.604 7.868 -0.762 1.00 81.25 112 PHE A C 1
ATOM 810 O O . PHE A 1 112 ? 12.635 8.070 -1.400 1.00 81.25 112 PHE A O 1
ATOM 817 N N . ALA A 1 113 ? 11.226 8.660 0.249 1.00 82.12 113 ALA A N 1
ATOM 818 C CA . ALA A 1 113 ? 12.000 9.826 0.675 1.00 82.12 113 ALA A CA 1
ATOM 819 C C . ALA A 1 113 ? 13.447 9.446 1.027 1.00 82.12 113 ALA A C 1
ATOM 821 O O . ALA A 1 113 ? 14.388 10.114 0.603 1.00 82.12 113 ALA A O 1
ATOM 822 N N . LEU A 1 114 ? 13.630 8.344 1.760 1.00 84.06 114 LEU A N 1
ATOM 823 C CA . LEU A 1 114 ? 14.941 7.829 2.144 1.00 84.06 114 LEU A CA 1
ATOM 824 C C . LEU A 1 114 ? 15.743 7.359 0.927 1.00 84.06 114 LEU A C 1
ATOM 826 O O . LEU A 1 114 ? 16.923 7.677 0.821 1.00 84.06 114 LEU A O 1
ATOM 830 N N . LEU A 1 115 ? 15.108 6.658 -0.014 1.00 80.62 115 LEU A N 1
ATOM 831 C CA . LEU A 1 115 ? 15.750 6.218 -1.250 1.00 80.62 115 LEU A CA 1
ATOM 832 C C . LEU A 1 115 ? 16.219 7.413 -2.092 1.00 80.62 115 LEU A C 1
ATOM 834 O O . LEU A 1 115 ? 17.365 7.429 -2.535 1.00 80.62 115 LEU A O 1
ATOM 838 N N . VAL A 1 116 ? 15.386 8.441 -2.270 1.00 79.25 116 VAL A N 1
ATOM 839 C CA . VAL A 1 116 ? 15.775 9.664 -2.996 1.00 79.25 116 VAL A CA 1
ATOM 840 C C . VAL A 1 116 ? 16.899 10.408 -2.274 1.00 79.25 116 VAL A C 1
ATOM 842 O O . VAL A 1 116 ? 17.837 10.869 -2.926 1.00 79.25 116 VAL A O 1
ATOM 845 N N . LEU A 1 117 ? 16.836 10.491 -0.940 1.00 83.31 117 LEU A N 1
ATOM 846 C CA . LEU A 1 117 ? 17.862 11.139 -0.125 1.00 83.31 117 LEU A CA 1
ATOM 847 C C . LEU A 1 117 ? 19.222 10.439 -0.262 1.00 83.31 117 LEU A C 1
ATOM 849 O O . LEU A 1 117 ? 20.230 11.112 -0.455 1.00 83.31 117 LEU A O 1
ATOM 853 N N . VAL A 1 118 ? 19.250 9.103 -0.212 1.00 82.81 118 VAL A N 1
ATOM 854 C CA . VAL A 1 118 ? 20.480 8.301 -0.356 1.00 82.81 118 VAL A CA 1
ATOM 855 C C . VAL A 1 118 ? 21.065 8.409 -1.765 1.00 82.81 118 VAL A C 1
ATOM 857 O O . VAL A 1 118 ? 22.281 8.457 -1.914 1.00 82.81 118 VAL A O 1
ATOM 860 N N . ASN A 1 119 ? 20.219 8.497 -2.794 1.00 79.94 119 ASN A N 1
ATOM 861 C CA . ASN A 1 119 ? 20.672 8.673 -4.176 1.00 79.94 119 ASN A CA 1
ATOM 862 C C . ASN A 1 119 ? 21.046 10.132 -4.514 1.00 79.94 119 ASN A C 1
ATOM 864 O O . ASN A 1 119 ? 21.491 10.402 -5.626 1.00 79.94 119 ASN A O 1
ATOM 868 N N . GLY A 1 120 ? 20.875 11.078 -3.580 1.00 65.44 120 GLY A N 1
ATOM 869 C CA . GLY A 1 120 ? 21.361 12.459 -3.692 1.00 65.44 120 GLY A CA 1
ATOM 870 C C . GLY A 1 120 ? 20.712 13.299 -4.796 1.00 65.44 120 GLY A C 1
ATOM 871 O O . GLY A 1 120 ? 21.237 14.352 -5.145 1.00 65.44 120 GLY A O 1
ATOM 872 N N . VAL A 1 121 ? 19.595 12.842 -5.368 1.00 66.25 121 VAL A N 1
ATOM 873 C CA . VAL A 1 121 ? 19.117 13.370 -6.654 1.00 66.25 121 VAL A CA 1
ATOM 874 C C . VAL A 1 121 ? 18.430 14.727 -6.481 1.00 66.25 121 VAL A C 1
ATOM 876 O O . VAL A 1 121 ? 18.670 15.622 -7.286 1.00 66.25 121 VAL A O 1
ATOM 879 N N . GLN A 1 122 ? 17.586 14.911 -5.450 1.00 74.94 122 GLN A N 1
ATOM 880 C CA . GLN A 1 122 ? 16.813 16.145 -5.212 1.00 74.94 122 GLN A CA 1
ATOM 881 C C . GLN A 1 122 ? 16.304 16.238 -3.755 1.00 74.94 122 GLN A C 1
ATOM 883 O O . GLN A 1 122 ? 15.782 15.261 -3.226 1.00 74.94 122 GLN A O 1
ATOM 888 N N . PHE A 1 123 ? 16.355 17.420 -3.122 1.00 81.94 123 PHE A N 1
ATOM 889 C CA . PHE A 1 123 ? 15.852 17.628 -1.745 1.00 81.94 123 PHE A CA 1
ATOM 890 C C . PHE A 1 123 ? 14.338 17.862 -1.654 1.00 81.94 123 PHE A C 1
ATOM 892 O O . PHE A 1 123 ? 13.697 17.427 -0.697 1.00 81.94 123 PHE A O 1
ATOM 899 N N . THR A 1 124 ? 13.742 18.532 -2.641 1.00 85.06 124 THR A N 1
ATOM 900 C CA . THR A 1 124 ? 12.307 18.856 -2.621 1.00 85.06 124 THR A CA 1
ATOM 901 C C . THR A 1 124 ? 11.416 17.607 -2.542 1.00 85.06 124 THR A C 1
ATOM 903 O O . THR A 1 124 ? 10.529 17.583 -1.686 1.00 85.06 124 THR A O 1
ATOM 906 N N . PRO A 1 125 ? 11.654 16.532 -3.324 1.00 78.69 125 PRO A N 1
ATOM 907 C CA . PRO A 1 125 ? 10.875 15.302 -3.199 1.00 78.69 125 PRO A CA 1
ATOM 908 C C . PRO A 1 125 ? 11.009 14.661 -1.817 1.00 78.69 125 PRO A C 1
ATOM 910 O O . PRO A 1 125 ? 10.015 14.163 -1.295 1.00 78.69 125 PRO A O 1
ATOM 913 N N . VAL A 1 126 ? 12.191 14.722 -1.193 1.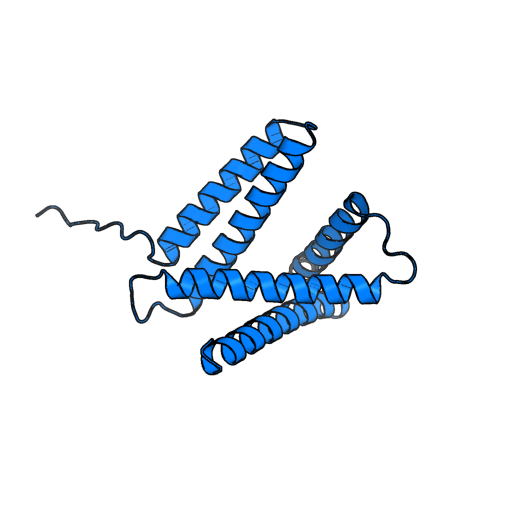00 82.12 126 VAL A N 1
ATOM 914 C CA . VAL A 1 126 ? 12.433 14.183 0.157 1.00 82.12 126 VAL A CA 1
ATOM 915 C C . VAL A 1 126 ? 11.594 14.921 1.194 1.00 82.12 126 VAL A C 1
ATOM 917 O O . VAL A 1 126 ? 10.954 14.278 2.019 1.00 82.12 126 VAL A O 1
ATOM 920 N N . LEU A 1 127 ? 11.547 16.255 1.147 1.00 87.06 127 LEU A N 1
ATOM 921 C CA . LEU A 1 127 ? 10.753 17.041 2.097 1.00 87.06 127 LEU A CA 1
ATOM 922 C C . LEU A 1 127 ? 9.251 16.789 1.931 1.00 87.06 127 LEU A C 1
ATOM 924 O O . LEU A 1 127 ? 8.548 16.603 2.923 1.00 87.06 127 LEU A O 1
ATOM 928 N N . VAL A 1 128 ? 8.766 16.742 0.688 1.00 86.19 128 VAL A N 1
ATOM 929 C CA . VAL A 1 128 ? 7.340 16.529 0.398 1.00 86.19 128 VAL A CA 1
ATOM 930 C C . VAL A 1 128 ? 6.907 15.117 0.790 1.00 86.19 128 VAL A C 1
ATOM 932 O O . VAL A 1 128 ? 5.958 14.953 1.554 1.00 86.19 128 VAL A O 1
ATOM 935 N N . THR A 1 129 ? 7.613 14.090 0.314 1.00 85.25 129 THR A N 1
ATOM 936 C CA . THR A 1 129 ? 7.256 12.687 0.590 1.00 85.25 129 THR A CA 1
ATOM 937 C C . THR A 1 129 ? 7.589 12.280 2.024 1.00 85.25 129 THR A C 1
ATOM 939 O O . THR A 1 129 ? 6.827 11.541 2.648 1.00 85.25 129 THR A O 1
ATOM 942 N N . GLY A 1 130 ? 8.653 12.834 2.603 1.00 83.19 130 GLY A N 1
ATOM 943 C CA . GLY A 1 130 ? 8.983 12.685 4.016 1.00 83.19 130 GLY A CA 1
ATOM 944 C C . GLY A 1 130 ? 7.904 13.284 4.916 1.00 83.19 130 GLY A C 1
ATOM 945 O O . GLY A 1 130 ? 7.357 12.595 5.775 1.00 83.19 130 GLY A O 1
ATOM 946 N N . GLY A 1 131 ? 7.535 14.546 4.675 1.00 88.06 131 GLY A N 1
ATOM 947 C CA . GLY A 1 131 ? 6.494 15.246 5.429 1.00 88.06 131 GLY A CA 1
ATOM 948 C C . GLY A 1 131 ? 5.121 14.585 5.301 1.00 88.06 131 GLY A C 1
ATOM 949 O O . GLY A 1 131 ? 4.465 14.334 6.313 1.00 88.06 131 GLY A O 1
ATOM 950 N N . ALA A 1 132 ? 4.715 14.222 4.079 1.00 88.00 132 ALA A N 1
ATOM 951 C CA . ALA A 1 132 ? 3.481 13.474 3.843 1.00 88.00 132 ALA A CA 1
ATOM 952 C C . ALA A 1 132 ? 3.500 12.117 4.562 1.00 88.00 132 ALA A C 1
ATOM 954 O O . ALA A 1 132 ? 2.519 11.746 5.204 1.00 88.00 132 ALA A O 1
ATOM 955 N N . GLY A 1 133 ? 4.633 11.408 4.526 1.00 85.00 133 GLY A N 1
ATOM 956 C CA . GLY A 1 133 ? 4.810 10.136 5.220 1.00 85.00 133 GLY A CA 1
ATOM 957 C C . GLY A 1 133 ? 4.607 10.255 6.730 1.00 85.00 133 GLY A C 1
ATOM 958 O O . GLY A 1 133 ? 3.834 9.494 7.314 1.00 85.00 133 GLY A O 1
ATOM 959 N N . ILE A 1 134 ? 5.229 11.258 7.358 1.00 89.38 134 ILE A N 1
ATOM 960 C CA . ILE A 1 134 ? 5.062 11.545 8.792 1.00 89.38 134 ILE A CA 1
ATOM 961 C C . ILE A 1 134 ? 3.607 11.908 9.108 1.00 89.38 134 ILE A C 1
ATOM 963 O O . ILE A 1 134 ? 3.040 11.371 10.060 1.00 89.38 134 ILE A O 1
ATOM 967 N N . ALA A 1 135 ? 2.985 12.782 8.312 1.00 90.81 135 ALA A N 1
ATOM 968 C CA . ALA A 1 135 ? 1.600 13.201 8.520 1.00 90.81 135 ALA A CA 1
ATOM 969 C C . ALA A 1 135 ? 0.627 12.014 8.439 1.00 90.81 135 ALA A C 1
ATOM 971 O O . ALA A 1 135 ? -0.245 11.862 9.295 1.00 90.81 135 ALA A O 1
ATOM 972 N N . LEU A 1 136 ? 0.810 11.127 7.459 1.00 88.81 136 LEU A N 1
ATOM 973 C CA . LEU A 1 136 ? -0.000 9.920 7.298 1.00 88.81 136 LEU A CA 1
ATOM 974 C C . LEU A 1 136 ? 0.201 8.928 8.446 1.00 88.81 136 LEU A C 1
ATOM 976 O O . LEU A 1 136 ? -0.773 8.344 8.915 1.00 88.81 136 LEU A O 1
ATOM 980 N N . LEU A 1 137 ? 1.426 8.772 8.955 1.00 85.62 137 LEU A N 1
ATOM 981 C CA . LEU A 1 137 ? 1.686 7.950 10.139 1.00 85.62 137 LEU A CA 1
ATOM 982 C C . LEU A 1 137 ? 1.069 8.542 11.408 1.00 85.62 137 LEU A C 1
ATOM 984 O O . LEU A 1 137 ? 0.524 7.798 12.224 1.00 85.62 137 LEU A O 1
ATOM 988 N N . ALA A 1 138 ? 1.109 9.864 11.570 1.00 85.75 138 ALA A N 1
ATOM 989 C CA . ALA A 1 138 ? 0.454 10.547 12.681 1.00 85.75 138 ALA A CA 1
ATOM 990 C C . ALA A 1 138 ? -1.072 10.365 12.619 1.00 85.75 138 ALA A C 1
ATOM 992 O O . ALA A 1 138 ? -1.696 10.006 13.619 1.00 85.75 138 ALA A O 1
ATOM 993 N N . LEU A 1 139 ? -1.666 10.516 11.431 1.00 87.69 139 LEU A N 1
ATOM 994 C CA . LEU A 1 139 ? -3.085 10.248 11.200 1.00 87.69 139 LEU A CA 1
ATOM 995 C C . LEU A 1 139 ? -3.432 8.777 11.440 1.00 87.69 139 LEU A C 1
ATOM 997 O O . LEU A 1 139 ? -4.433 8.492 12.089 1.00 87.69 139 LEU A O 1
ATOM 1001 N N . ALA A 1 140 ? -2.599 7.838 10.991 1.00 85.44 140 ALA A N 1
ATOM 1002 C CA . ALA A 1 140 ? -2.776 6.416 11.268 1.00 85.44 140 ALA A CA 1
ATOM 1003 C C . ALA A 1 140 ? -2.767 6.128 12.775 1.00 85.44 140 ALA A C 1
ATOM 1005 O O . ALA A 1 140 ? -3.613 5.386 13.275 1.00 85.44 140 ALA A O 1
ATOM 1006 N N . ALA A 1 141 ? -1.839 6.749 13.507 1.00 83.50 141 ALA A N 1
ATOM 1007 C CA . ALA A 1 141 ? -1.738 6.626 14.953 1.00 83.50 141 ALA A CA 1
ATOM 1008 C C . ALA A 1 141 ? -2.957 7.215 15.675 1.00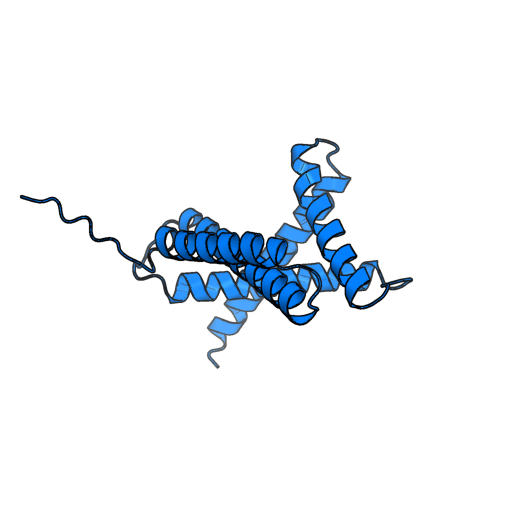 83.50 141 ALA A C 1
ATOM 1010 O O . ALA A 1 141 ? -3.417 6.647 16.664 1.00 83.50 141 ALA A O 1
ATOM 1011 N N . TRP A 1 142 ? -3.507 8.318 15.171 1.00 84.69 142 TRP A N 1
ATOM 1012 C CA . TRP A 1 142 ? -4.712 8.934 15.715 1.00 84.69 142 TRP A CA 1
ATOM 1013 C C . TRP A 1 142 ? -5.974 8.111 15.408 1.00 84.69 142 TRP A C 1
ATOM 1015 O O . TRP A 1 142 ? -6.716 7.733 16.315 1.00 84.69 142 TRP A O 1
ATOM 1025 N N . VAL A 1 143 ? -6.189 7.730 14.143 1.00 85.19 143 VAL A N 1
ATOM 1026 C CA . VAL A 1 143 ? -7.352 6.931 13.712 1.00 85.19 143 VAL A CA 1
ATOM 1027 C C . VAL A 1 143 ? -7.350 5.548 14.367 1.00 85.19 143 VAL A C 1
ATOM 1029 O O . VAL A 1 143 ? -8.414 5.069 14.774 1.00 85.19 143 VAL A O 1
ATOM 1032 N N . GLY A 1 144 ? -6.173 4.932 14.505 1.00 79.25 144 GLY A N 1
ATOM 1033 C CA . GLY A 1 144 ? -5.961 3.641 15.162 1.00 79.25 144 GLY A CA 1
ATOM 1034 C C . GLY A 1 144 ? -5.913 3.696 16.692 1.00 79.25 144 GLY A C 1
ATOM 1035 O O . GLY A 1 144 ? -5.659 2.664 17.306 1.00 79.25 144 GLY A O 1
ATOM 1036 N N . ASP A 1 145 ? -6.134 4.868 17.301 1.00 80.88 145 ASP A N 1
ATOM 1037 C CA . ASP A 1 145 ? -6.119 5.086 18.758 1.00 80.88 145 ASP A CA 1
ATOM 1038 C C . ASP A 1 145 ? -4.806 4.653 19.448 1.00 80.88 145 ASP A C 1
ATOM 1040 O O . ASP A 1 145 ? -4.783 4.186 20.590 1.00 80.88 145 ASP A O 1
ATOM 1044 N N . LEU A 1 146 ? -3.674 4.795 18.751 1.00 72.25 146 LEU A N 1
ATOM 1045 C CA . LEU A 1 146 ? -2.344 4.652 19.349 1.00 72.25 146 LEU A CA 1
ATOM 1046 C C . LEU A 1 146 ? -2.014 5.878 20.222 1.00 72.25 146 LEU A C 1
ATOM 1048 O O . LEU A 1 146 ? -1.421 5.752 21.301 1.00 72.25 146 LEU A O 1
ATOM 1052 N N . VAL A 1 147 ? -2.425 7.065 19.767 1.00 66.00 147 VAL A N 1
ATOM 1053 C CA . VAL A 1 147 ? -2.279 8.345 20.472 1.00 66.00 147 VAL A CA 1
ATOM 1054 C C . VAL A 1 147 ? -3.668 8.820 20.892 1.00 66.00 147 VAL A C 1
ATOM 1056 O O . VAL A 1 147 ? -4.398 9.402 20.093 1.00 66.00 147 VAL A O 1
ATOM 1059 N N . ARG A 1 148 ? -4.042 8.567 22.153 1.00 61.69 148 ARG A N 1
ATOM 1060 C CA . ARG A 1 148 ? -5.237 9.178 22.744 1.00 61.69 148 ARG A CA 1
ATOM 1061 C C . ARG A 1 148 ? -4.974 10.659 22.951 1.00 61.69 148 ARG A C 1
ATOM 1063 O O . ARG A 1 148 ? -4.092 11.025 23.724 1.00 61.69 148 ARG A O 1
ATOM 1070 N N . VAL A 1 149 ? -5.761 11.490 22.285 1.00 57.75 149 VAL A N 1
ATOM 1071 C CA . VAL A 1 149 ? -5.926 12.883 22.683 1.00 57.75 149 VAL A CA 1
ATOM 1072 C C . VAL A 1 149 ? -7.102 12.894 23.650 1.00 57.75 149 VAL A C 1
ATOM 1074 O O . VAL A 1 149 ? -8.255 12.880 23.223 1.00 57.75 149 VAL A O 1
ATOM 1077 N N . ASP A 1 150 ? -6.820 12.842 24.952 1.00 54.81 150 ASP A N 1
ATOM 1078 C CA . ASP A 1 150 ? -7.849 13.051 25.970 1.00 54.81 150 ASP A CA 1
ATOM 1079 C C . ASP A 1 150 ? -8.275 14.522 25.905 1.00 54.81 150 ASP A C 1
ATOM 1081 O O . ASP A 1 150 ? -7.680 15.394 26.539 1.00 54.81 150 ASP A O 1
ATOM 1085 N N . VAL A 1 151 ? -9.310 14.818 25.119 1.00 57.19 151 VAL A N 1
ATOM 1086 C CA . VAL A 1 151 ? -9.993 16.110 25.197 1.00 57.19 151 VAL A CA 1
ATOM 1087 C C . VAL A 1 151 ? -10.810 16.081 26.483 1.00 57.19 151 VAL A C 1
ATOM 1089 O O . VAL A 1 151 ? -11.979 15.698 26.488 1.00 57.19 151 VAL A O 1
ATOM 1092 N N . ARG A 1 152 ? -10.176 16.412 27.614 1.00 48.84 152 ARG A N 1
ATOM 1093 C CA . ARG A 1 152 ? -10.913 16.675 28.852 1.00 48.84 152 ARG A CA 1
ATOM 1094 C C . ARG A 1 152 ? -11.831 17.871 28.584 1.00 48.84 152 ARG A C 1
ATOM 1096 O O . ARG A 1 152 ? -11.313 18.935 28.244 1.00 48.84 152 ARG A O 1
ATOM 1103 N N . PRO A 1 153 ? -13.160 17.745 28.734 1.00 50.94 153 PRO A N 1
ATOM 1104 C CA . PRO A 1 153 ? -13.999 18.926 28.793 1.00 50.94 153 PRO A CA 1
ATOM 1105 C C . PRO A 1 153 ? -13.575 19.704 30.040 1.00 50.94 153 PRO A C 1
ATOM 1107 O O . PRO A 1 153 ? -13.608 19.162 31.147 1.00 50.94 153 PRO A O 1
ATOM 1110 N N . ALA A 1 154 ? -13.118 20.941 29.850 1.00 58.16 154 ALA A N 1
ATOM 1111 C CA . ALA A 1 154 ? -12.931 21.871 30.950 1.00 58.16 154 ALA A CA 1
ATOM 1112 C C . ALA A 1 154 ? -14.308 22.074 31.598 1.00 58.16 154 ALA A C 1
ATOM 1114 O O . ALA A 1 154 ? -15.215 22.621 30.971 1.00 58.16 154 ALA A O 1
ATOM 1115 N N . ARG A 1 155 ? -14.482 21.527 32.800 1.00 54.41 155 ARG A N 1
ATOM 1116 C CA . ARG A 1 155 ? -15.542 21.934 33.719 1.00 54.41 155 ARG A CA 1
ATOM 1117 C C . ARG A 1 155 ? -14.943 22.906 34.712 1.00 54.41 155 ARG A C 1
ATOM 1119 O O . ARG A 1 155 ? -13.807 22.622 35.156 1.00 54.41 155 ARG A O 1
#

Sequence (155 aa):
MNRTSGVSFARDAAVATAVLAGLYGLGYGIQFQPFQLPTYLLIVGFDALEVAFGSAGAGYDLRFAAYLVGLGVVAAGVSRVVRGKSKTAGLAWWRVGVASALAVVGVISLLFALLVLVNGVQFTPVLVTGGAGIALLALAAWVGDLVRVDVRPAR

Organism: Haloferax prahovense (strain DSM 18310 / JCM 13924 / TL6) (NCBI:txid1227461)